Protein AF-A0A2X3K9I2-F1 (afdb_monomer_lite)

InterPro domains:
  IPR024459 Anti-CBASS protein Acb1-like, N-terminal domain [PF06381] (1-81)

Secondary structure (DSSP, 8-state):
--SS-----S---HHHHHHHHHHHHHTTHHHHHHHHHHHHHHHT--EEEEEETT--TTS---GGG--TT-EEEEEEE-SSS-----PPP-

Organism: Escherichia coli (NCBI:txid562)

Sequence (90 aa):
MTRKGIRITSEIDAKDRGILESQLDELQIWDALNDVLKWSRLYGGAVGFIMIEGQAPMTPLRPETIGKGKFKGILPLDRWDDRPGTDPPH

pLDDT: mean 77.08, std 13.75, range [38.19, 89.06]

Foldseek 3Di:
DPPDDDDPPDPDPPVVVVVVVVVCVVLVQVVLVVVLVVLCVVQVHKDWAWQFAPDDSPDPDDVVSRDPPRGNYTHIGHPVNPDPDDDDDD

Radius of gyration: 16.01 Å; chains: 1; bounding box: 35×44×38 Å

Structure (mmCIF, N/CA/C/O backbone):
data_AF-A0A2X3K9I2-F1
#
_entry.id   AF-A0A2X3K9I2-F1
#
loop_
_atom_site.group_PDB
_atom_site.id
_atom_site.type_symbol
_atom_site.label_atom_id
_atom_site.label_alt_id
_atom_site.label_comp_id
_atom_site.label_asym_id
_atom_site.label_entity_id
_atom_site.label_seq_id
_atom_site.pdbx_PDB_ins_code
_atom_site.Cartn_x
_atom_site.Cartn_y
_atom_site.Cartn_z
_atom_site.occupancy
_atom_site.B_iso_or_equiv
_atom_site.auth_seq_id
_atom_site.auth_comp_id
_atom_site.auth_asym_id
_atom_site.auth_atom_id
_atom_site.pdbx_PDB_model_num
ATOM 1 N N . MET A 1 1 ? 8.501 -5.626 11.108 1.00 38.19 1 MET A N 1
ATOM 2 C CA . MET A 1 1 ? 7.656 -4.521 11.608 1.00 38.19 1 MET A CA 1
ATOM 3 C C . MET A 1 1 ? 8.348 -3.182 11.412 1.00 38.19 1 MET A C 1
ATOM 5 O O . MET A 1 1 ? 9.384 -2.925 12.017 1.00 38.19 1 MET A O 1
ATOM 9 N N . THR A 1 2 ? 7.803 -2.325 10.556 1.00 43.62 2 THR A N 1
ATOM 10 C CA . THR A 1 2 ? 8.179 -0.910 10.469 1.00 43.62 2 THR A CA 1
ATOM 11 C C . THR A 1 2 ? 7.565 -0.205 11.673 1.00 43.62 2 THR A C 1
ATOM 13 O O . THR A 1 2 ? 6.360 -0.033 11.766 1.00 43.62 2 THR A O 1
ATOM 16 N N . ARG A 1 3 ? 8.402 0.173 12.643 1.00 42.06 3 ARG A N 1
ATOM 17 C CA . ARG A 1 3 ? 7.979 0.752 13.934 1.00 42.06 3 ARG A CA 1
ATOM 18 C C . ARG A 1 3 ? 7.439 2.191 13.830 1.00 42.06 3 ARG A C 1
ATOM 20 O O . ARG A 1 3 ? 7.072 2.778 14.840 1.00 42.06 3 ARG A O 1
ATOM 27 N N . LYS A 1 4 ? 7.447 2.776 12.629 1.00 47.81 4 LYS A N 1
ATOM 28 C CA . LYS A 1 4 ? 6.909 4.103 12.309 1.00 47.81 4 LYS A CA 1
ATOM 29 C C . LYS A 1 4 ? 6.289 4.039 10.914 1.00 47.81 4 LYS A C 1
ATOM 31 O O . LYS A 1 4 ? 7.018 4.008 9.925 1.00 47.81 4 LYS A O 1
ATOM 36 N N . GLY A 1 5 ? 4.966 3.920 10.867 1.00 64.31 5 GLY A N 1
ATOM 37 C CA . GLY A 1 5 ? 4.187 3.972 9.633 1.00 64.31 5 GLY A CA 1
ATOM 38 C C . GLY A 1 5 ? 4.065 5.393 9.079 1.00 64.31 5 GLY A C 1
ATOM 39 O O . GLY A 1 5 ? 4.645 6.348 9.603 1.00 64.31 5 GLY A O 1
ATOM 40 N N . ILE A 1 6 ? 3.295 5.519 8.003 1.00 62.97 6 ILE A N 1
ATOM 41 C CA . ILE A 1 6 ? 2.969 6.796 7.365 1.00 62.97 6 ILE A CA 1
ATOM 42 C C . ILE A 1 6 ? 1.913 7.491 8.237 1.00 62.97 6 ILE A C 1
ATOM 44 O O . ILE A 1 6 ? 0.925 6.865 8.611 1.00 62.97 6 ILE A O 1
ATOM 48 N N . ARG A 1 7 ? 2.092 8.778 8.568 1.00 63.03 7 ARG A N 1
ATOM 49 C CA . ARG A 1 7 ? 1.045 9.562 9.245 1.00 63.03 7 ARG A CA 1
ATOM 50 C C . ARG A 1 7 ? 0.153 10.208 8.194 1.00 63.03 7 ARG A C 1
ATOM 52 O O . ARG A 1 7 ? 0.618 11.072 7.457 1.00 63.03 7 ARG A O 1
ATOM 59 N N . ILE A 1 8 ? -1.120 9.831 8.155 1.00 66.88 8 ILE A N 1
ATOM 60 C CA . ILE A 1 8 ? -2.112 10.465 7.279 1.00 66.88 8 ILE A CA 1
ATOM 61 C C . ILE A 1 8 ? -2.406 11.873 7.825 1.00 66.88 8 ILE A C 1
ATOM 63 O O . ILE A 1 8 ? -3.078 12.029 8.847 1.00 66.88 8 ILE A O 1
ATOM 67 N N . THR A 1 9 ? -1.845 12.902 7.180 1.00 69.88 9 THR A N 1
ATOM 68 C CA . THR A 1 9 ? -1.909 14.312 7.620 1.00 69.88 9 THR A CA 1
ATOM 69 C C . THR A 1 9 ? -3.159 15.059 7.171 1.00 69.88 9 THR A C 1
ATOM 71 O O . THR A 1 9 ? -3.271 16.246 7.453 1.00 69.88 9 THR A O 1
ATOM 74 N N . SER A 1 10 ? -4.080 14.411 6.462 1.00 72.31 10 SER A N 1
ATOM 75 C CA . SER A 1 10 ? -5.321 15.048 6.028 1.00 72.31 10 SER A CA 1
ATOM 76 C C . SER A 1 10 ? -6.203 15.437 7.220 1.00 72.31 10 SER A C 1
ATOM 78 O O . SER A 1 10 ? -6.197 14.780 8.269 1.00 72.31 10 SER A O 1
ATOM 80 N N . GLU A 1 11 ? -6.969 16.512 7.037 1.00 75.50 11 GLU A N 1
ATOM 81 C CA . GLU A 1 11 ? -7.979 17.035 7.968 1.00 75.50 11 GLU A CA 1
ATOM 82 C C . GLU A 1 11 ? -9.232 16.140 7.992 1.00 75.50 11 GLU A C 1
ATOM 84 O O . GLU A 1 11 ? -10.354 16.592 7.796 1.00 75.50 11 GLU A O 1
ATOM 89 N N . ILE A 1 12 ? -9.037 14.833 8.162 1.00 78.06 12 ILE A N 1
ATOM 90 C CA . ILE A 1 12 ? -10.133 13.874 8.306 1.00 78.06 12 ILE A CA 1
ATOM 91 C C . ILE A 1 12 ? -10.544 13.842 9.779 1.00 78.06 12 ILE A C 1
ATOM 93 O O . ILE A 1 12 ? -9.688 13.934 10.668 1.00 78.06 12 ILE A O 1
ATOM 97 N N . ASP A 1 13 ? -11.843 13.680 10.028 1.00 80.38 13 ASP A N 1
ATOM 98 C CA . ASP A 1 13 ? -12.386 13.414 11.356 1.00 80.38 13 ASP A CA 1
ATOM 99 C C . ASP A 1 13 ? -11.652 12.230 12.022 1.00 80.38 13 ASP A C 1
ATOM 101 O O . ASP A 1 13 ? -11.248 11.257 11.374 1.00 80.38 13 ASP A O 1
ATOM 105 N N . ALA A 1 14 ? -11.459 12.313 13.340 1.00 79.06 14 ALA A N 1
ATOM 106 C CA . ALA A 1 14 ? -10.772 11.287 14.117 1.00 79.06 14 ALA A CA 1
ATOM 107 C C . ALA A 1 14 ? -11.442 9.907 13.999 1.00 79.06 14 ALA A C 1
ATOM 109 O O . ALA A 1 14 ? -10.744 8.889 13.998 1.00 79.06 14 ALA A O 1
ATOM 110 N N . LYS A 1 15 ? -12.772 9.863 13.860 1.00 83.19 15 LYS A N 1
ATOM 111 C CA . LYS A 1 15 ? -13.526 8.617 13.681 1.00 83.19 15 LYS A CA 1
ATOM 112 C C . LYS A 1 15 ? -13.179 7.933 12.359 1.00 83.19 15 LYS A C 1
ATOM 114 O O . LYS A 1 15 ? -12.913 6.732 12.336 1.00 83.19 15 LYS A O 1
ATOM 119 N N . ASP A 1 16 ? -13.143 8.700 11.279 1.00 82.62 16 ASP A N 1
ATOM 120 C CA . ASP A 1 16 ? -12.861 8.187 9.938 1.00 82.62 16 ASP A CA 1
ATOM 121 C C . ASP A 1 16 ? -11.397 7.754 9.801 1.00 82.62 16 ASP A C 1
ATOM 123 O O . ASP A 1 16 ? -11.104 6.754 9.141 1.00 82.62 16 ASP A O 1
ATOM 127 N N . ARG A 1 17 ? -10.474 8.436 10.499 1.00 80.69 17 ARG A N 1
ATOM 128 C CA . ARG A 1 17 ? -9.075 7.995 10.605 1.00 80.69 17 ARG A CA 1
ATOM 129 C C . ARG A 1 17 ? -8.968 6.615 11.259 1.00 80.69 17 ARG A C 1
ATOM 131 O O . ARG A 1 17 ? -8.252 5.770 10.733 1.00 80.69 17 ARG A O 1
ATOM 138 N N . GLY A 1 18 ? -9.694 6.368 12.351 1.00 82.56 18 GLY A N 1
ATOM 139 C CA . GLY A 1 18 ? -9.675 5.064 13.025 1.00 82.56 18 GLY A CA 1
ATOM 140 C C . GLY A 1 18 ? -10.207 3.927 12.147 1.00 82.56 18 GLY A C 1
ATOM 141 O O . GLY A 1 18 ? -9.641 2.836 12.132 1.00 82.56 18 GLY A O 1
ATOM 142 N N . ILE A 1 19 ? -11.254 4.193 11.357 1.00 86.38 19 ILE A N 1
ATOM 143 C CA . ILE A 1 19 ? -11.779 3.223 10.383 1.00 86.38 19 ILE A CA 1
ATOM 144 C C . ILE A 1 19 ? -10.721 2.922 9.318 1.00 86.38 19 ILE A C 1
ATOM 146 O O . ILE A 1 19 ? -10.476 1.759 9.007 1.00 86.38 19 ILE A O 1
ATOM 150 N N . LEU A 1 20 ? -10.073 3.956 8.780 1.00 82.56 20 LEU A N 1
ATOM 151 C CA . LEU A 1 20 ? -9.038 3.792 7.765 1.00 82.56 20 LEU A CA 1
ATOM 152 C C . LEU A 1 20 ? -7.839 2.997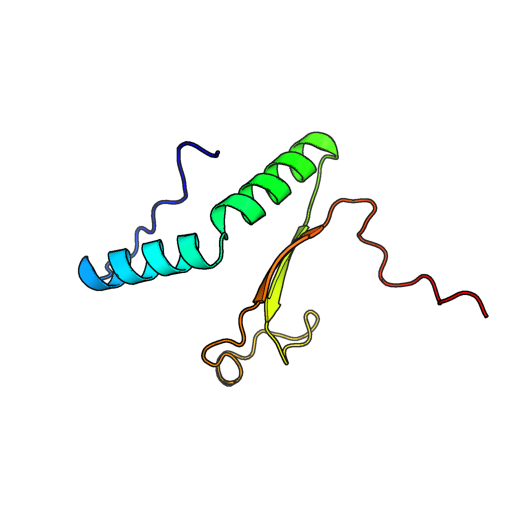 8.293 1.00 82.56 20 LEU A C 1
ATOM 154 O O . LEU A 1 20 ? -7.394 2.074 7.622 1.00 82.56 20 LEU A O 1
ATOM 158 N N . GLU A 1 21 ? -7.350 3.306 9.495 1.00 82.94 21 GLU A N 1
ATOM 159 C CA . GLU A 1 21 ? -6.263 2.556 10.139 1.00 82.94 21 GLU A CA 1
ATOM 160 C C . GLU A 1 21 ? -6.635 1.080 10.324 1.00 82.94 21 GLU A C 1
ATOM 162 O O . GLU A 1 21 ? -5.880 0.206 9.902 1.00 82.94 21 GLU A O 1
ATOM 167 N N . SER A 1 22 ? -7.841 0.794 10.827 1.00 86.19 22 SER A N 1
ATOM 168 C CA . SER A 1 22 ? -8.331 -0.582 10.964 1.00 86.19 22 SER A CA 1
ATOM 169 C C . SER A 1 22 ? -8.412 -1.320 9.626 1.00 86.19 22 SER A C 1
ATOM 171 O O . SER A 1 22 ? -8.121 -2.512 9.578 1.00 86.19 22 SER A O 1
ATOM 173 N N . GLN A 1 23 ? -8.811 -0.645 8.544 1.00 85.38 23 GLN A N 1
ATOM 174 C CA . GLN A 1 23 ? -8.867 -1.251 7.209 1.00 85.38 23 GLN A CA 1
ATOM 175 C C . GLN A 1 23 ? -7.467 -1.488 6.625 1.00 85.38 23 GLN A C 1
ATOM 177 O O . GLN A 1 23 ? -7.244 -2.507 5.976 1.00 85.38 23 GLN A O 1
ATOM 182 N N . LEU A 1 24 ? -6.512 -0.580 6.859 1.00 84.19 24 LEU A N 1
ATOM 183 C CA . LEU A 1 24 ? -5.116 -0.766 6.445 1.00 84.19 24 LEU A CA 1
ATOM 184 C C . LEU A 1 24 ? -4.475 -1.977 7.135 1.00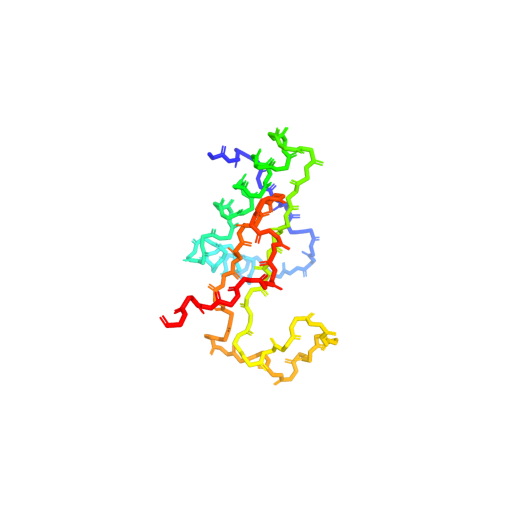 84.19 24 LEU A C 1
ATOM 186 O O . LEU A 1 24 ? -3.724 -2.715 6.490 1.00 84.19 24 LEU A O 1
ATOM 190 N N . ASP A 1 25 ? -4.798 -2.180 8.414 1.00 84.25 25 ASP A N 1
ATOM 191 C CA . ASP A 1 25 ? -4.352 -3.331 9.199 1.00 84.25 25 ASP A CA 1
ATOM 192 C C . ASP A 1 25 ? -5.025 -4.632 8.734 1.00 84.25 25 ASP A C 1
ATOM 194 O O . ASP A 1 25 ? -4.331 -5.620 8.494 1.00 84.25 25 ASP A O 1
ATOM 198 N N . GLU A 1 26 ? -6.350 -4.634 8.532 1.00 86.12 26 GLU A N 1
ATOM 199 C CA . GLU A 1 26 ? -7.103 -5.805 8.045 1.00 86.12 26 GLU A CA 1
ATOM 200 C C . GLU A 1 26 ? -6.603 -6.280 6.672 1.00 86.12 26 GLU A C 1
ATOM 202 O O . GLU A 1 26 ? -6.489 -7.478 6.419 1.00 86.12 26 GLU A O 1
ATOM 207 N N . LEU A 1 27 ? -6.246 -5.339 5.797 1.00 84.81 27 LEU A N 1
ATOM 208 C CA . LEU A 1 27 ? -5.711 -5.616 4.462 1.00 84.81 27 LEU A CA 1
ATOM 209 C C . LEU A 1 27 ? -4.194 -5.865 4.451 1.00 84.81 27 LEU A C 1
ATOM 211 O O . LEU A 1 27 ? -3.614 -6.011 3.373 1.00 84.81 27 LEU A O 1
ATOM 215 N N . GLN A 1 28 ? -3.546 -5.876 5.622 1.00 86.62 28 GLN A N 1
ATOM 216 C CA . GLN A 1 28 ? -2.104 -6.088 5.808 1.00 86.62 28 GLN A CA 1
ATOM 217 C C . GLN A 1 28 ? -1.222 -5.200 4.916 1.00 86.62 28 GLN A C 1
ATOM 219 O O . GLN A 1 28 ? -0.121 -5.578 4.501 1.00 86.62 28 GLN A O 1
ATOM 224 N N . ILE A 1 29 ? -1.683 -3.980 4.627 1.00 86.88 29 ILE A N 1
ATOM 225 C CA . ILE A 1 29 ? -0.994 -3.064 3.709 1.00 86.88 29 ILE A CA 1
ATOM 226 C C . ILE A 1 29 ? 0.393 -2.700 4.251 1.00 86.88 29 ILE A C 1
ATOM 228 O O . ILE A 1 29 ? 1.350 -2.567 3.487 1.00 86.88 29 ILE A O 1
ATOM 232 N N . TRP A 1 30 ? 0.531 -2.592 5.573 1.00 85.12 30 TRP A N 1
ATOM 233 C CA . TRP A 1 30 ? 1.811 -2.301 6.214 1.00 85.12 30 TRP A CA 1
ATOM 234 C C . TRP A 1 30 ? 2.849 -3.399 6.025 1.00 85.12 30 TRP A C 1
ATOM 236 O O . TRP A 1 30 ? 4.023 -3.085 5.815 1.00 85.12 30 TRP A O 1
ATOM 246 N N . ASP A 1 31 ? 2.430 -4.661 6.084 1.00 87.00 31 ASP A N 1
ATOM 247 C CA . ASP A 1 31 ? 3.323 -5.800 5.891 1.00 87.00 31 ASP A CA 1
ATOM 248 C C . ASP A 1 31 ? 3.781 -5.868 4.433 1.00 87.00 31 ASP A C 1
ATOM 250 O O . ASP A 1 31 ? 4.986 -5.914 4.175 1.00 87.00 31 ASP A O 1
ATOM 254 N N . ALA A 1 32 ? 2.853 -5.711 3.484 1.00 87.62 32 ALA A N 1
ATOM 255 C CA . ALA A 1 32 ? 3.178 -5.676 2.059 1.00 87.62 32 ALA A CA 1
ATOM 256 C C . ALA A 1 32 ? 4.143 -4.527 1.708 1.00 87.62 32 ALA A C 1
ATOM 258 O O . ALA A 1 32 ? 5.141 -4.732 1.015 1.00 87.62 32 ALA A O 1
ATOM 259 N N . LEU A 1 33 ? 3.909 -3.317 2.231 1.00 87.38 33 LEU A N 1
ATOM 260 C CA . LEU A 1 33 ? 4.827 -2.186 2.041 1.00 87.38 33 LEU A CA 1
ATOM 261 C C . LEU A 1 33 ? 6.201 -2.442 2.672 1.00 87.38 33 LEU A C 1
ATOM 263 O O . LEU A 1 33 ? 7.223 -2.035 2.116 1.00 87.38 33 LEU A O 1
ATOM 267 N N . ASN A 1 34 ? 6.247 -3.111 3.825 1.00 88.25 34 ASN A N 1
ATOM 268 C CA . ASN A 1 34 ? 7.506 -3.496 4.455 1.00 88.25 34 ASN A CA 1
ATOM 269 C C . ASN A 1 34 ? 8.305 -4.433 3.550 1.00 88.25 34 ASN A C 1
ATOM 271 O O . ASN A 1 34 ? 9.506 -4.234 3.374 1.00 88.25 34 ASN A O 1
ATOM 275 N N . ASP A 1 35 ? 7.641 -5.408 2.940 1.00 88.25 35 ASP A N 1
ATOM 276 C CA . ASP A 1 35 ? 8.285 -6.362 2.045 1.00 88.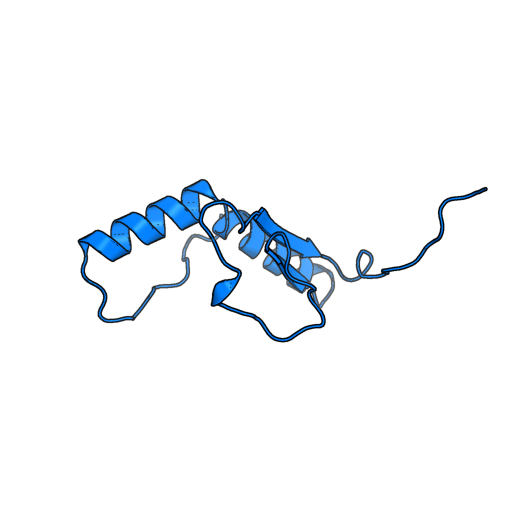25 35 ASP A CA 1
ATOM 277 C C . ASP A 1 35 ? 8.787 -5.689 0.767 1.00 88.25 35 ASP A C 1
ATOM 279 O O . ASP A 1 35 ? 9.956 -5.865 0.425 1.00 88.25 35 ASP A O 1
ATOM 283 N N . VAL A 1 36 ? 8.001 -4.799 0.149 1.00 87.81 36 VAL A N 1
ATOM 284 C CA . VAL A 1 36 ? 8.479 -3.957 -0.968 1.00 87.81 36 VAL A CA 1
ATOM 285 C C . VAL A 1 36 ? 9.744 -3.187 -0.571 1.00 87.81 36 VAL A C 1
ATOM 287 O O . VAL A 1 36 ? 10.717 -3.148 -1.322 1.00 87.81 36 VAL A O 1
ATOM 290 N N . LEU A 1 37 ? 9.779 -2.594 0.627 1.00 88.56 37 LEU A N 1
ATOM 291 C CA . LEU A 1 37 ? 10.949 -1.852 1.107 1.00 88.56 37 LEU A CA 1
ATOM 292 C C . LEU A 1 37 ? 12.1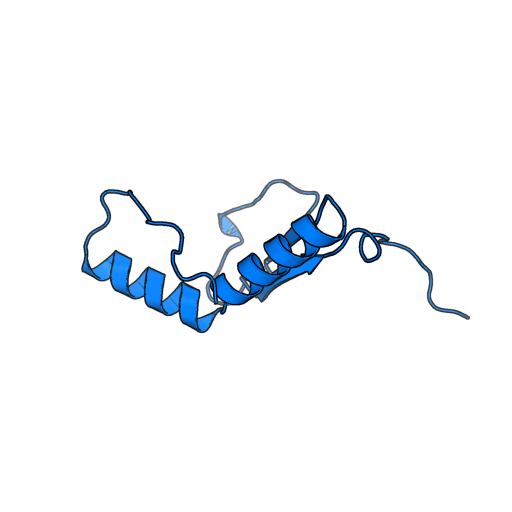61 -2.752 1.381 1.00 88.56 37 LEU A C 1
ATOM 294 O O . LEU A 1 37 ? 13.293 -2.333 1.126 1.00 88.56 37 LEU A O 1
ATOM 298 N N . LYS A 1 38 ? 11.957 -3.964 1.907 1.00 88.38 38 LYS A N 1
ATOM 299 C CA . LYS A 1 38 ? 13.035 -4.948 2.097 1.00 88.38 38 LYS A CA 1
ATOM 300 C C . LYS A 1 38 ? 13.631 -5.348 0.750 1.00 88.38 38 LYS A C 1
ATOM 302 O O . LYS A 1 38 ? 14.846 -5.248 0.588 1.00 88.38 38 LYS A O 1
ATOM 307 N N . TRP A 1 39 ? 12.790 -5.720 -0.214 1.00 87.50 39 TRP A N 1
ATOM 308 C CA . TRP A 1 39 ? 13.226 -6.116 -1.554 1.00 87.50 39 TRP A CA 1
ATOM 309 C C . TRP A 1 39 ? 13.904 -4.967 -2.300 1.00 87.50 39 TRP A C 1
ATOM 311 O O . TRP A 1 39 ? 14.967 -5.156 -2.888 1.00 87.50 39 TRP A O 1
ATOM 321 N N . SER A 1 40 ? 13.374 -3.748 -2.170 1.00 87.88 40 SER A N 1
ATOM 322 C CA . SER A 1 40 ? 13.984 -2.544 -2.743 1.00 87.88 40 SER A CA 1
ATOM 323 C C . SER A 1 40 ? 15.399 -2.303 -2.209 1.00 87.88 40 SER A C 1
ATOM 325 O O . SER A 1 40 ? 16.309 -2.008 -2.981 1.00 87.88 40 SER A O 1
ATOM 327 N N . ARG A 1 41 ? 15.629 -2.508 -0.905 1.00 87.88 41 ARG A N 1
ATOM 328 C CA . ARG A 1 41 ? 16.971 -2.407 -0.304 1.00 87.88 41 ARG A CA 1
ATOM 329 C C . ARG A 1 41 ? 17.902 -3.543 -0.719 1.00 87.88 41 ARG A C 1
ATOM 331 O O . ARG A 1 41 ? 19.092 -3.297 -0.876 1.00 87.88 41 ARG A O 1
ATOM 338 N N . LEU A 1 42 ? 17.379 -4.760 -0.864 1.00 87.75 42 LEU A N 1
ATOM 339 C CA . LEU A 1 42 ? 18.183 -5.937 -1.193 1.00 87.75 42 LEU A CA 1
ATOM 340 C C . LEU A 1 42 ? 18.660 -5.921 -2.649 1.00 87.75 42 LEU A C 1
ATOM 342 O O . LEU A 1 42 ? 19.819 -6.226 -2.919 1.00 87.75 42 LEU A O 1
ATOM 346 N N . TYR A 1 43 ? 17.781 -5.541 -3.575 1.00 85.56 43 TYR A N 1
ATOM 347 C CA . TYR A 1 43 ? 18.051 -5.610 -5.012 1.00 85.56 43 TYR A CA 1
ATOM 348 C C . TYR A 1 43 ? 18.230 -4.241 -5.673 1.00 85.56 43 TYR A C 1
ATOM 350 O O . TYR A 1 43 ? 18.485 -4.166 -6.872 1.00 85.56 43 TYR A O 1
ATOM 358 N N . GLY A 1 44 ? 18.149 -3.140 -4.925 1.00 85.06 44 GLY A N 1
ATOM 359 C CA . GLY A 1 44 ? 18.249 -1.786 -5.477 1.00 85.06 44 GLY A CA 1
ATOM 360 C C . GLY A 1 44 ? 17.015 -1.371 -6.287 1.00 85.06 44 GLY A C 1
ATOM 361 O O . GLY A 1 44 ? 17.131 -0.550 -7.194 1.00 85.06 44 GLY A O 1
ATOM 362 N N . GLY A 1 45 ? 15.860 -1.980 -6.010 1.00 85.94 45 GLY A N 1
ATOM 363 C CA . GLY A 1 45 ? 14.564 -1.673 -6.617 1.00 85.94 45 GLY A CA 1
ATOM 364 C C . GLY A 1 45 ? 13.536 -2.785 -6.385 1.00 85.94 45 GLY A C 1
ATOM 365 O O . GLY A 1 45 ? 13.893 -3.959 -6.378 1.00 85.94 45 GLY A O 1
ATOM 366 N N . ALA A 1 46 ? 12.277 -2.403 -6.169 1.00 88.62 46 ALA A N 1
ATOM 367 C CA . ALA A 1 46 ? 11.116 -3.292 -6.083 1.00 88.62 46 ALA A CA 1
ATOM 368 C C . ALA A 1 46 ? 9.844 -2.508 -6.441 1.00 88.62 46 ALA A C 1
ATOM 370 O O . ALA A 1 46 ? 9.827 -1.276 -6.336 1.00 88.62 46 ALA A O 1
ATOM 371 N N . VAL A 1 47 ? 8.784 -3.212 -6.834 1.00 88.75 47 VAL A N 1
ATOM 372 C CA . VAL A 1 47 ? 7.497 -2.628 -7.230 1.00 88.75 47 VAL A CA 1
ATOM 373 C C . VAL A 1 47 ? 6.406 -3.101 -6.273 1.00 88.75 47 VAL A C 1
ATOM 375 O O . VAL A 1 47 ? 6.235 -4.291 -6.045 1.00 88.75 47 VAL A O 1
ATOM 378 N N . GLY A 1 48 ? 5.646 -2.164 -5.705 1.00 89.06 48 GLY A N 1
ATOM 379 C CA . GLY A 1 48 ? 4.421 -2.473 -4.967 1.00 89.06 48 GLY A CA 1
ATOM 380 C C . GLY A 1 48 ? 3.224 -2.415 -5.904 1.00 89.06 48 GLY A C 1
ATOM 381 O O . GLY A 1 48 ? 2.739 -1.328 -6.215 1.00 89.06 48 GLY A O 1
ATOM 382 N N . PHE A 1 49 ? 2.755 -3.566 -6.371 1.00 88.12 49 PHE A N 1
ATOM 383 C CA . PHE A 1 49 ? 1.664 -3.642 -7.332 1.00 88.12 49 PHE A CA 1
ATOM 384 C C . PHE A 1 49 ? 0.302 -3.626 -6.630 1.00 88.12 49 PHE A C 1
ATOM 386 O O . PHE A 1 49 ? -0.061 -4.553 -5.910 1.00 88.12 49 PHE A O 1
ATOM 393 N N . ILE A 1 50 ? -0.459 -2.551 -6.829 1.00 88.38 50 ILE A N 1
ATOM 394 C CA . ILE A 1 50 ? -1.787 -2.360 -6.234 1.00 88.38 50 ILE A CA 1
ATOM 395 C C . ILE A 1 50 ? -2.806 -3.178 -7.033 1.00 88.38 50 ILE A C 1
ATOM 397 O O . ILE A 1 50 ? -3.104 -2.859 -8.184 1.00 88.38 50 ILE A O 1
ATOM 401 N N . MET A 1 51 ? -3.367 -4.219 -6.419 1.00 86.69 51 MET A N 1
ATOM 402 C CA . MET A 1 51 ? -4.309 -5.116 -7.086 1.00 86.69 51 MET A CA 1
ATOM 403 C C . MET A 1 51 ? -5.748 -4.637 -6.902 1.00 86.69 51 MET A C 1
ATOM 405 O O . MET A 1 51 ? -6.296 -4.658 -5.796 1.00 86.69 51 MET A O 1
ATOM 409 N N . ILE A 1 52 ? -6.380 -4.243 -8.007 1.00 87.12 52 ILE A N 1
ATOM 410 C CA . ILE A 1 52 ? -7.798 -3.879 -8.058 1.00 87.12 52 ILE A CA 1
ATOM 411 C C . ILE A 1 52 ? -8.485 -4.776 -9.086 1.00 87.12 52 ILE A C 1
ATOM 413 O O . ILE A 1 52 ? -8.161 -4.768 -10.273 1.00 87.12 52 ILE A O 1
ATOM 417 N N . GLU A 1 53 ? -9.446 -5.566 -8.624 1.00 83.00 53 GLU A N 1
ATOM 418 C CA . GLU A 1 53 ? -10.215 -6.480 -9.460 1.00 83.00 53 GLU A CA 1
ATOM 419 C C . GLU A 1 53 ? -11.002 -5.712 -10.532 1.00 83.00 53 GLU A C 1
ATOM 421 O O . GLU A 1 53 ? -11.786 -4.816 -10.221 1.00 83.00 53 GLU A O 1
ATOM 426 N N . GLY A 1 54 ? -10.815 -6.091 -11.800 1.00 81.94 54 GLY A N 1
ATOM 427 C CA . GLY A 1 54 ? -11.476 -5.456 -12.946 1.00 81.94 54 GLY A CA 1
ATOM 428 C C . GLY A 1 54 ? -10.753 -4.228 -13.508 1.00 81.94 54 GLY A C 1
ATOM 429 O O . GLY A 1 54 ? -11.225 -3.650 -14.489 1.00 81.94 54 GLY A O 1
ATOM 430 N N . GLN A 1 55 ? -9.601 -3.850 -12.945 1.00 80.31 55 GLN A N 1
ATOM 431 C CA . GLN A 1 55 ? -8.789 -2.748 -13.450 1.00 80.31 55 GLN A CA 1
ATOM 432 C C . GLN A 1 55 ? -7.525 -3.262 -14.143 1.00 80.31 55 GLN A C 1
ATOM 434 O O . GLN A 1 55 ? -6.702 -3.953 -13.547 1.00 80.31 55 GLN A O 1
ATOM 439 N N . ALA A 1 56 ? -7.360 -2.891 -15.414 1.00 81.31 56 ALA A N 1
ATOM 440 C CA . ALA A 1 56 ? -6.139 -3.186 -16.148 1.00 81.31 56 ALA A CA 1
ATOM 441 C C . ALA A 1 56 ? -5.016 -2.243 -15.667 1.00 81.31 56 ALA A C 1
ATOM 443 O O . ALA A 1 56 ? -5.213 -1.023 -15.692 1.00 81.31 56 ALA A O 1
ATOM 444 N N . PRO A 1 57 ? -3.835 -2.752 -15.275 1.00 76.31 57 PRO A N 1
ATOM 445 C CA . PRO A 1 57 ? -2.809 -1.931 -14.619 1.00 76.31 57 PRO A CA 1
ATOM 446 C C . PRO A 1 57 ? -2.176 -0.890 -15.541 1.00 76.31 57 PRO A C 1
ATOM 448 O O . PRO A 1 57 ? -1.718 0.153 -15.095 1.00 76.31 57 PRO A O 1
ATOM 451 N N . MET A 1 58 ? -2.186 -1.175 -16.843 1.00 82.69 58 MET A N 1
ATOM 452 C CA . MET A 1 58 ? -1.649 -0.302 -17.887 1.00 82.69 58 MET A CA 1
ATOM 453 C C . MET A 1 58 ? -2.630 0.799 -18.307 1.00 82.69 58 MET A C 1
ATOM 455 O O . MET A 1 58 ? -2.319 1.598 -19.187 1.00 82.69 58 MET A O 1
ATOM 459 N N . THR A 1 59 ? -3.828 0.832 -17.718 1.00 82.69 59 THR A N 1
ATOM 460 C CA . THR A 1 59 ? -4.850 1.837 -18.023 1.00 82.69 59 THR A CA 1
ATOM 461 C C . THR A 1 59 ? -4.992 2.825 -16.869 1.00 82.69 59 THR A C 1
ATOM 463 O O . THR A 1 59 ? -4.836 2.422 -15.712 1.00 82.69 59 THR A O 1
ATOM 466 N N . PRO A 1 60 ? -5.312 4.104 -17.146 1.00 84.38 60 PRO A N 1
ATOM 467 C CA . PRO A 1 60 ? -5.580 5.080 -16.097 1.00 84.38 60 PRO A CA 1
ATOM 468 C C . PRO A 1 60 ? -6.605 4.554 -15.092 1.00 84.38 60 PRO A C 1
ATOM 470 O O . PRO A 1 60 ? -7.592 3.920 -15.479 1.00 84.38 60 PRO A O 1
ATOM 473 N N . LEU A 1 61 ? -6.365 4.819 -13.806 1.00 82.50 61 LEU A N 1
ATOM 474 C CA . LEU A 1 61 ? -7.264 4.414 -12.731 1.00 82.50 61 LEU A CA 1
ATOM 475 C C . LEU A 1 61 ? -8.658 5.004 -12.970 1.00 82.50 61 LEU A C 1
ATOM 477 O O . LEU A 1 61 ? -8.787 6.216 -13.114 1.00 82.50 61 LEU A O 1
ATOM 481 N N . ARG A 1 62 ? -9.685 4.148 -12.997 1.00 81.69 62 ARG A N 1
ATOM 482 C CA . ARG A 1 62 ? -11.094 4.546 -13.125 1.00 81.69 62 ARG A CA 1
ATOM 483 C C . ARG A 1 62 ? -11.778 4.446 -11.763 1.00 81.69 62 ARG A C 1
ATOM 485 O O . ARG A 1 62 ? -12.146 3.332 -11.371 1.00 81.69 62 ARG A O 1
ATOM 492 N N . PRO A 1 63 ? -11.941 5.554 -11.020 1.00 80.56 63 PRO A N 1
ATOM 493 C CA . PRO A 1 63 ? -12.481 5.511 -9.665 1.00 80.56 63 PRO A CA 1
ATOM 494 C C . PRO A 1 63 ? -13.892 4.922 -9.607 1.00 80.56 63 PRO A C 1
ATOM 496 O O . PRO A 1 63 ? -14.228 4.270 -8.623 1.00 80.56 63 PRO A O 1
ATOM 499 N N . GLU A 1 64 ? -14.691 5.065 -10.674 1.00 80.44 64 GLU A N 1
ATOM 500 C CA . GLU A 1 64 ? -16.064 4.538 -10.719 1.00 80.44 64 GLU A CA 1
ATOM 501 C C . GLU A 1 64 ? -16.111 3.003 -10.666 1.00 80.44 64 GLU A C 1
ATOM 503 O O . GLU A 1 64 ? -17.130 2.417 -10.308 1.00 80.44 64 GLU A O 1
ATOM 508 N N . THR A 1 65 ? -15.005 2.338 -11.014 1.00 75.19 65 THR A N 1
ATOM 509 C CA . THR A 1 65 ? -14.896 0.870 -11.011 1.00 75.19 65 THR A CA 1
ATOM 510 C C . THR A 1 65 ? -14.438 0.302 -9.664 1.00 75.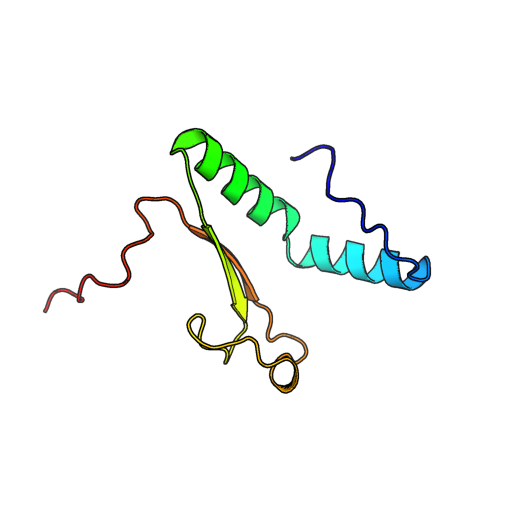19 65 THR A C 1
ATOM 512 O O . THR A 1 65 ? -14.480 -0.913 -9.454 1.00 75.19 65 THR A O 1
ATOM 515 N N . ILE A 1 66 ? -14.037 1.164 -8.724 1.00 79.06 66 ILE A 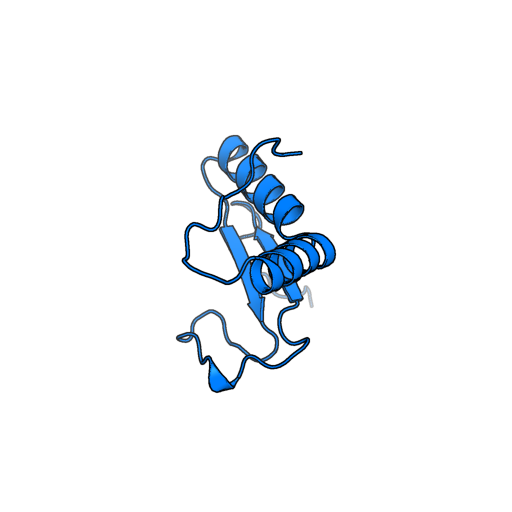N 1
ATOM 516 C CA . ILE A 1 66 ? -13.532 0.766 -7.409 1.00 79.06 66 ILE A CA 1
ATOM 517 C C . ILE A 1 66 ? -14.714 0.610 -6.444 1.00 79.06 66 ILE A C 1
ATOM 519 O O . ILE A 1 66 ? -15.124 1.541 -5.757 1.00 79.06 66 ILE A O 1
ATOM 523 N N . GLY A 1 67 ? -15.280 -0.597 -6.407 1.00 78.31 67 GLY A N 1
ATOM 524 C CA . GLY A 1 67 ? -16.322 -0.988 -5.452 1.00 78.31 67 GLY A CA 1
ATOM 525 C C . GLY A 1 67 ? -15.778 -1.632 -4.169 1.00 78.31 67 GLY A C 1
ATOM 526 O O . GLY A 1 67 ? -14.609 -2.019 -4.078 1.00 78.31 67 GLY A O 1
ATOM 527 N N . LYS A 1 68 ? -16.655 -1.824 -3.174 1.00 76.44 68 LYS A N 1
ATOM 528 C CA . LYS A 1 68 ? -16.325 -2.558 -1.939 1.00 76.44 68 LYS A CA 1
ATOM 529 C C . LYS A 1 68 ? -15.858 -3.985 -2.275 1.00 76.44 68 LYS A C 1
ATOM 531 O O . LYS A 1 68 ? -16.525 -4.692 -3.025 1.00 76.44 68 LYS A O 1
ATOM 536 N N . GLY A 1 69 ? -14.711 -4.401 -1.731 1.00 78.56 69 GLY A N 1
ATOM 537 C CA . GLY A 1 69 ? -14.134 -5.742 -1.935 1.00 78.56 69 GLY A CA 1
ATOM 538 C C . GLY A 1 69 ? -13.364 -5.951 -3.248 1.00 78.56 69 GLY A C 1
ATOM 539 O O . GLY A 1 69 ? -12.876 -7.057 -3.499 1.00 78.56 69 GLY A O 1
ATOM 540 N N . LYS A 1 70 ? -13.237 -4.911 -4.088 1.00 83.62 70 LYS A N 1
ATOM 541 C CA . LYS A 1 70 ? -12.465 -4.969 -5.342 1.00 83.62 70 LYS A CA 1
ATOM 542 C C . LYS A 1 70 ? -10.969 -4.775 -5.133 1.00 83.62 70 LYS A C 1
ATOM 544 O O . LYS A 1 70 ? -10.182 -5.304 -5.910 1.00 83.62 70 LYS A O 1
ATOM 549 N N . PHE A 1 71 ? -10.567 -4.066 -4.084 1.00 85.44 71 PHE A N 1
ATOM 550 C CA . PHE A 1 71 ? -9.168 -4.011 -3.678 1.00 85.44 71 PHE A CA 1
ATOM 551 C C . PHE A 1 71 ? -8.743 -5.365 -3.097 1.00 85.44 71 PHE A C 1
ATOM 553 O O . PHE A 1 71 ? -9.390 -5.870 -2.180 1.00 85.44 71 PHE A O 1
ATOM 560 N N . LYS A 1 72 ? -7.683 -5.960 -3.651 1.00 85.25 72 LYS A N 1
ATOM 561 C CA . LYS A 1 72 ? -7.177 -7.289 -3.263 1.00 85.25 72 LYS A CA 1
ATOM 562 C C . LYS A 1 72 ? -5.861 -7.243 -2.488 1.00 85.25 72 LYS A C 1
ATOM 564 O O . LYS A 1 72 ? -5.339 -8.294 -2.144 1.00 85.25 72 LYS A O 1
ATOM 569 N N . GLY A 1 73 ? -5.331 -6.052 -2.216 1.00 86.19 73 GLY A N 1
ATOM 570 C CA . GLY A 1 73 ? -4.056 -5.874 -1.526 1.00 86.19 73 GLY A CA 1
ATOM 571 C C . GLY A 1 73 ? -2.956 -5.329 -2.431 1.00 86.19 73 GLY A C 1
ATOM 572 O O . GLY A 1 73 ? -3.193 -4.894 -3.562 1.00 86.19 73 GLY A O 1
ATOM 573 N N . ILE A 1 74 ? -1.738 -5.344 -1.899 1.00 88.62 74 ILE A N 1
ATOM 574 C CA . ILE A 1 74 ? -0.520 -4.956 -2.609 1.00 88.62 74 ILE A CA 1
ATOM 575 C C . ILE A 1 74 ? 0.323 -6.212 -2.783 1.00 88.62 74 ILE A C 1
ATOM 577 O O . ILE A 1 74 ? 0.602 -6.896 -1.804 1.00 88.62 74 ILE A O 1
ATOM 581 N N . LEU A 1 75 ? 0.732 -6.493 -4.016 1.00 87.81 75 LEU A N 1
ATOM 582 C CA . LEU A 1 75 ? 1.676 -7.552 -4.341 1.00 87.81 75 LEU A CA 1
ATOM 583 C C . LEU A 1 75 ? 3.088 -6.950 -4.425 1.00 87.81 75 LEU A C 1
ATOM 585 O O . LEU A 1 75 ? 3.343 -6.137 -5.318 1.00 87.81 75 LEU A O 1
ATOM 589 N N . PRO A 1 76 ? 4.003 -7.297 -3.506 1.00 86.19 76 PRO A N 1
ATOM 590 C CA . PRO A 1 76 ? 5.409 -6.953 -3.642 1.00 86.19 76 PRO A CA 1
ATOM 591 C C . PRO A 1 76 ? 6.021 -7.759 -4.787 1.00 86.19 76 PRO A C 1
ATOM 593 O O . PRO A 1 76 ? 6.006 -8.984 -4.746 1.00 86.19 76 PRO A O 1
ATOM 596 N N . LEU A 1 77 ? 6.556 -7.072 -5.790 1.00 84.25 77 LEU A N 1
ATOM 597 C CA . LEU A 1 77 ? 7.304 -7.662 -6.895 1.00 84.25 77 LEU A CA 1
ATOM 598 C C . LEU A 1 77 ? 8.765 -7.241 -6.771 1.00 84.25 77 LEU A C 1
ATOM 600 O O . LEU A 1 77 ? 9.069 -6.046 -6.641 1.00 84.25 77 LEU A O 1
ATOM 604 N N . ASP A 1 78 ? 9.666 -8.216 -6.784 1.00 76.25 78 ASP A N 1
ATOM 605 C CA . ASP A 1 78 ? 11.096 -7.952 -6.851 1.00 76.25 78 ASP A CA 1
ATOM 606 C C . ASP A 1 78 ? 11.566 -7.769 -8.310 1.00 76.25 78 ASP A C 1
ATOM 608 O O . ASP A 1 78 ? 10.783 -7.828 -9.257 1.00 76.25 78 ASP A O 1
ATOM 612 N N . ARG A 1 79 ? 12.857 -7.477 -8.498 1.00 66.62 79 ARG A N 1
ATOM 613 C CA . ARG A 1 79 ? 13.456 -7.254 -9.826 1.00 66.62 79 ARG A CA 1
ATOM 614 C C . ARG A 1 79 ? 13.443 -8.501 -10.726 1.00 66.62 79 ARG A C 1
ATOM 616 O O . ARG A 1 79 ? 13.655 -8.367 -11.921 1.00 66.62 79 ARG A O 1
ATOM 623 N N . TRP A 1 80 ? 13.304 -9.699 -10.176 1.00 67.31 80 TRP A N 1
ATOM 624 C CA . TRP A 1 80 ? 13.375 -10.953 -10.930 1.00 67.31 80 TRP A CA 1
ATOM 625 C C . TRP A 1 80 ? 11.985 -11.505 -11.260 1.00 67.31 80 TRP A C 1
ATOM 627 O O . TRP A 1 80 ? 11.839 -12.200 -12.268 1.00 67.31 80 TRP A O 1
ATOM 637 N N . ASP A 1 81 ? 10.980 -11.128 -10.470 1.00 64.44 81 ASP A N 1
ATOM 638 C CA . ASP A 1 81 ? 9.559 -11.408 -10.696 1.00 64.44 81 ASP A CA 1
ATOM 639 C C . ASP A 1 81 ? 8.912 -10.486 -11.750 1.00 64.44 81 ASP A C 1
ATOM 641 O O . ASP A 1 81 ? 7.776 -10.709 -12.171 1.00 64.44 81 ASP A O 1
ATOM 645 N N . ASP A 1 82 ? 9.622 -9.458 -12.224 1.00 58.28 82 ASP A N 1
ATOM 646 C CA . ASP A 1 82 ? 9.116 -8.444 -13.160 1.00 58.28 82 ASP A CA 1
ATOM 647 C C . ASP A 1 82 ? 9.009 -8.897 -14.628 1.00 58.28 82 ASP A C 1
ATOM 649 O O . ASP A 1 82 ? 8.849 -8.058 -15.518 1.00 58.28 82 ASP A O 1
ATOM 653 N N . ARG A 1 83 ? 9.052 -10.209 -14.904 1.00 51.81 83 ARG A N 1
ATOM 654 C CA . ARG A 1 83 ? 8.845 -10.767 -16.250 1.00 51.81 83 ARG A CA 1
ATOM 655 C C . ARG A 1 83 ? 7.388 -11.182 -16.479 1.00 51.81 83 ARG A C 1
ATOM 657 O O . ARG A 1 83 ? 7.039 -12.341 -16.247 1.00 51.81 83 ARG A O 1
ATOM 664 N N . PRO A 1 84 ? 6.528 -10.312 -17.036 1.00 49.62 84 PRO A N 1
ATOM 665 C CA . PRO A 1 84 ? 5.271 -10.745 -17.621 1.00 49.62 84 PRO A CA 1
ATOM 666 C C . PRO A 1 84 ? 5.568 -11.433 -18.962 1.00 49.62 84 PRO A C 1
ATOM 668 O O . PRO A 1 84 ? 5.575 -10.790 -20.008 1.00 49.62 84 PRO A O 1
ATOM 671 N N . GLY A 1 85 ? 5.853 -12.736 -18.938 1.00 53.53 85 GLY A N 1
ATOM 672 C CA . GLY A 1 85 ? 5.959 -13.542 -20.157 1.00 53.53 85 GLY A CA 1
ATOM 673 C C . GLY A 1 85 ? 7.025 -14.627 -20.105 1.00 53.53 85 GLY A C 1
ATOM 674 O O . GLY A 1 85 ? 8.118 -14.464 -20.639 1.00 53.53 85 GLY A O 1
ATOM 675 N N . THR A 1 86 ? 6.673 -15.773 -19.539 1.00 43.12 86 THR A N 1
ATOM 676 C CA . THR A 1 86 ? 7.181 -17.055 -20.031 1.00 43.12 86 THR A CA 1
ATOM 677 C C . THR A 1 86 ? 5.964 -17.937 -20.240 1.00 43.12 86 THR A C 1
ATOM 679 O O . THR A 1 86 ? 5.251 -18.224 -19.278 1.00 43.12 86 THR A O 1
ATOM 682 N N . ASP A 1 87 ? 5.694 -18.278 -21.498 1.00 46.66 87 ASP A N 1
ATOM 683 C CA . ASP A 1 87 ? 4.622 -19.187 -21.898 1.00 46.66 87 ASP A CA 1
ATOM 684 C C . ASP A 1 87 ? 4.645 -20.484 -21.068 1.00 46.66 87 ASP A C 1
ATOM 686 O O . ASP A 1 87 ? 5.727 -20.945 -20.677 1.00 46.66 87 ASP A O 1
ATOM 690 N N . PRO A 1 88 ? 3.482 -21.106 -20.794 1.00 46.38 88 PRO A N 1
ATOM 691 C CA . PRO A 1 88 ? 3.467 -22.442 -20.219 1.00 46.38 88 PRO A CA 1
ATOM 692 C C . PRO A 1 88 ? 4.163 -23.422 -21.183 1.00 46.38 88 PRO A C 1
ATOM 694 O O . PRO A 1 88 ? 3.953 -23.328 -22.396 1.00 46.38 88 PRO A O 1
ATOM 697 N N . PRO A 1 89 ? 4.987 -24.364 -20.683 1.00 51.19 89 PRO A N 1
ATOM 698 C CA . PRO A 1 89 ? 5.524 -25.418 -21.531 1.00 51.19 89 PRO A CA 1
ATOM 699 C C . PRO A 1 89 ? 4.362 -26.258 -22.075 1.00 51.19 89 PRO A C 1
ATOM 701 O O . PRO A 1 89 ? 3.429 -26.569 -21.334 1.00 51.19 89 PRO A O 1
ATOM 704 N N . HIS A 1 90 ? 4.440 -26.543 -23.377 1.00 47.53 90 HIS A N 1
ATOM 705 C CA . HIS A 1 90 ? 3.500 -27.338 -24.172 1.00 47.53 90 HIS A CA 1
ATOM 706 C C . HIS A 1 90 ? 2.954 -28.586 -23.470 1.00 47.53 90 HIS A C 1
ATOM 708 O O . HIS A 1 90 ? 3.754 -29.298 -22.819 1.00 47.53 90 HIS A O 1
#